Protein AF-A0A2A2DDK6-F1 (afdb_monomer)

Radius of gyration: 18.13 Å; Cα contacts (8 Å, |Δi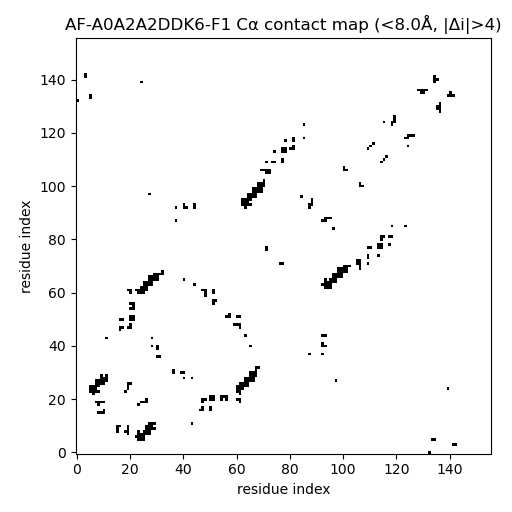|>4): 213; chains: 1; bounding box: 53×32×49 Å

Organism: NCBI:txid1940

Solvent-accessible surface area (backbone atoms only — not comparable to full-atom values): 8968 Å² total; per-residue (Å²): 130,90,91,72,78,90,38,74,30,73,37,61,52,76,80,47,29,61,56,20,16,61,68,21,55,26,27,36,32,65,49,60,97,69,75,68,46,67,61,53,37,42,56,52,43,54,52,31,50,51,44,3,53,78,57,71,46,62,88,76,42,30,37,38,24,42,32,38,78,44,79,52,89,48,60,67,49,18,43,51,50,34,50,51,52,49,51,36,42,75,71,66,43,33,77,47,77,43,80,39,61,73,46,60,76,59,29,50,53,38,36,62,77,31,18,46,54,55,27,37,75,69,68,76,38,81,93,74,75,71,71,94,45,73,47,52,68,67,71,48,79,80,76,78,61,84,66,66,68,64,67,67,81,76,73,127

Mean predicted aligned error: 6.39 Å

Structure (mmCIF, N/CA/C/O backbone):
data_AF-A0A2A2DDK6-F1
#
_entry.id   AF-A0A2A2DDK6-F1
#
loop_
_atom_site.group_PDB
_atom_site.id
_atom_site.type_symbol
_atom_site.label_atom_id
_atom_site.label_alt_id
_atom_site.label_comp_id
_atom_site.label_asym_id
_atom_site.label_entity_id
_atom_site.label_seq_id
_atom_site.pdbx_PDB_ins_code
_atom_site.Cartn_x
_atom_site.Cartn_y
_atom_site.Cartn_z
_atom_site.occupancy
_atom_site.B_iso_or_equiv
_atom_site.auth_seq_id
_atom_site.auth_comp_id
_atom_site.auth_asym_id
_atom_site.auth_atom_id
_atom_site.pdbx_PDB_model_num
ATOM 1 N N . PRO A 1 1 ? -23.311 -7.181 -0.058 1.00 47.81 1 PRO A N 1
ATOM 2 C CA . PRO A 1 1 ? -22.092 -6.328 -0.096 1.00 47.81 1 PRO A CA 1
ATOM 3 C C . PRO A 1 1 ? -22.279 -4.918 0.503 1.00 47.81 1 PRO A C 1
ATOM 5 O O . PRO A 1 1 ? -21.310 -4.357 1.003 1.00 47.81 1 PRO A O 1
ATOM 8 N N . GLN A 1 2 ? -23.493 -4.349 0.478 1.00 49.06 2 GLN A N 1
ATOM 9 C CA . GLN A 1 2 ? -23.803 -3.053 1.098 1.00 49.06 2 GLN A CA 1
ATOM 10 C C . GLN A 1 2 ? -23.692 -3.125 2.637 1.00 49.06 2 GLN A C 1
ATOM 12 O O . GLN A 1 2 ? -24.181 -4.077 3.246 1.00 49.06 2 GLN A O 1
ATOM 17 N N . GLY A 1 3 ? -23.012 -2.146 3.252 1.00 64.44 3 GLY A N 1
ATOM 18 C CA . GLY A 1 3 ? -22.995 -1.931 4.710 1.00 64.44 3 GLY A CA 1
ATOM 19 C C . GLY A 1 3 ? -21.621 -1.721 5.365 1.00 64.44 3 GLY A C 1
ATOM 20 O O . GLY A 1 3 ? -21.558 -1.091 6.417 1.00 64.44 3 GLY A O 1
ATOM 21 N N . HIS A 1 4 ? -20.520 -2.192 4.762 1.00 74.50 4 HIS A N 1
ATOM 22 C CA . HIS A 1 4 ? -19.166 -2.073 5.341 1.00 74.50 4 HIS A CA 1
ATOM 23 C C . HIS A 1 4 ? -18.087 -1.851 4.263 1.00 74.50 4 HIS A C 1
ATOM 25 O O . HIS A 1 4 ? -17.317 -2.774 3.976 1.00 74.50 4 HIS A O 1
ATOM 31 N N . PRO A 1 5 ? -18.038 -0.665 3.626 1.00 85.94 5 PRO A N 1
ATOM 32 C CA . PRO A 1 5 ? -16.979 -0.350 2.668 1.00 85.94 5 PRO A CA 1
ATOM 33 C C . PRO A 1 5 ? -15.598 -0.423 3.336 1.00 85.94 5 PRO A C 1
ATOM 35 O O . PRO A 1 5 ? -15.481 -0.248 4.549 1.00 85.94 5 PRO A O 1
ATOM 38 N N . VAL A 1 6 ? -14.559 -0.691 2.542 1.00 90.56 6 VAL A N 1
ATOM 39 C CA . VAL A 1 6 ? -13.170 -0.550 3.002 1.00 90.56 6 VAL A CA 1
ATOM 40 C C . VAL A 1 6 ? -12.909 0.928 3.259 1.00 90.56 6 VAL A C 1
ATOM 42 O O . VAL A 1 6 ? -13.112 1.749 2.363 1.00 90.56 6 VAL A O 1
ATOM 45 N N . THR A 1 7 ? -12.480 1.274 4.471 1.00 93.25 7 THR A N 1
ATOM 46 C CA . THR A 1 7 ? -12.151 2.660 4.824 1.00 93.25 7 THR A CA 1
ATOM 47 C C . THR A 1 7 ? -10.667 2.926 4.620 1.00 93.25 7 THR A C 1
ATOM 49 O O . THR A 1 7 ? -9.806 2.216 5.140 1.00 93.25 7 THR A O 1
ATOM 52 N N . VAL A 1 8 ? -10.369 3.977 3.858 1.00 94.88 8 VAL A N 1
ATOM 53 C CA . VAL A 1 8 ? -9.007 4.352 3.481 1.00 94.88 8 VAL A CA 1
ATOM 54 C C . VAL A 1 8 ? -8.752 5.798 3.887 1.00 94.88 8 VAL A C 1
ATOM 56 O O . VAL A 1 8 ? -9.568 6.669 3.593 1.00 94.88 8 VAL A O 1
ATOM 59 N N . VAL A 1 9 ? -7.622 6.062 4.545 1.00 96.19 9 VAL A N 1
ATOM 60 C CA . VAL A 1 9 ? -7.194 7.418 4.921 1.00 96.19 9 VAL A CA 1
ATOM 61 C C . VAL A 1 9 ? -5.791 7.690 4.383 1.00 96.19 9 VAL A C 1
ATOM 63 O O . VAL A 1 9 ? -4.894 6.858 4.516 1.00 96.19 9 VAL A O 1
ATOM 66 N N . ASP A 1 10 ? -5.582 8.869 3.793 1.00 95.06 10 ASP A N 1
ATOM 67 C CA . ASP A 1 10 ? -4.235 9.363 3.496 1.00 95.06 10 ASP A CA 1
ATOM 68 C C . ASP A 1 10 ? -3.576 9.825 4.804 1.00 95.06 10 ASP A C 1
ATOM 70 O O . ASP A 1 10 ? -3.951 10.833 5.403 1.00 95.06 10 ASP A O 1
ATOM 74 N N . ALA A 1 11 ? -2.603 9.044 5.261 1.00 94.50 11 ALA A N 1
ATOM 75 C CA . ALA A 1 11 ? -1.871 9.234 6.505 1.00 94.50 11 ALA A CA 1
ATOM 76 C C . ALA A 1 11 ? -0.481 9.859 6.279 1.00 94.50 11 ALA A C 1
ATOM 78 O O . ALA A 1 11 ? 0.368 9.837 7.180 1.00 94.50 11 ALA A O 1
ATOM 79 N N . THR A 1 12 ? -0.232 10.409 5.081 1.00 91.31 12 THR A N 1
ATOM 80 C CA . THR A 1 12 ? 1.047 11.040 4.722 1.00 91.31 12 THR A CA 1
ATOM 81 C C . THR A 1 12 ? 1.412 12.120 5.739 1.00 91.31 12 THR A C 1
ATOM 83 O O . THR A 1 12 ? 2.514 12.116 6.295 1.00 91.31 12 THR A O 1
ATOM 86 N N . HIS A 1 13 ? 0.460 13.002 6.054 1.00 90.06 13 HIS A N 1
ATOM 87 C CA . HIS A 1 13 ? 0.630 14.022 7.084 1.00 90.06 13 HIS A CA 1
ATO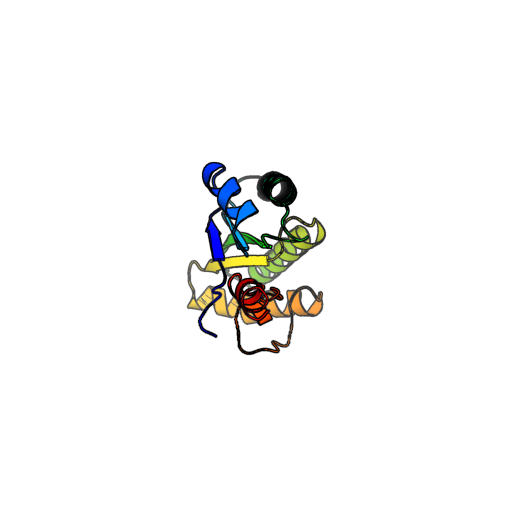M 88 C C . HIS A 1 13 ? 0.306 13.485 8.488 1.00 90.06 13 HIS A C 1
ATOM 90 O O . HIS A 1 13 ? -0.473 12.545 8.619 1.00 90.06 13 HIS A O 1
ATOM 96 N N . PRO A 1 14 ? 0.861 14.076 9.563 1.00 87.81 14 PRO A N 1
ATOM 97 C CA . PRO A 1 14 ? 0.598 13.613 10.926 1.00 87.81 14 PRO A CA 1
ATOM 98 C C . PRO A 1 14 ? -0.858 13.770 11.385 1.00 87.81 14 PRO A C 1
ATOM 100 O O . PRO A 1 14 ? -1.353 12.912 12.112 1.00 87.81 14 PRO A O 1
ATOM 103 N N . LEU A 1 15 ? -1.551 14.839 10.963 1.00 91.19 15 LEU A N 1
ATOM 104 C CA . LEU A 1 15 ? -2.900 15.162 11.455 1.00 91.19 15 LEU A CA 1
ATOM 105 C C . LEU A 1 15 ? -3.921 14.027 11.218 1.00 91.19 15 LEU A C 1
ATOM 107 O O . LEU A 1 15 ? -4.574 13.625 12.181 1.00 91.19 15 LEU A O 1
ATOM 111 N N . PRO A 1 16 ? -4.033 13.421 10.016 1.00 92.88 16 PRO A N 1
ATOM 112 C CA . PRO A 1 16 ? -5.000 12.345 9.783 1.00 92.88 16 PRO A CA 1
ATOM 113 C C . PRO A 1 16 ? -4.651 11.005 10.448 1.00 92.88 16 PRO A C 1
ATOM 115 O O . PRO A 1 16 ? -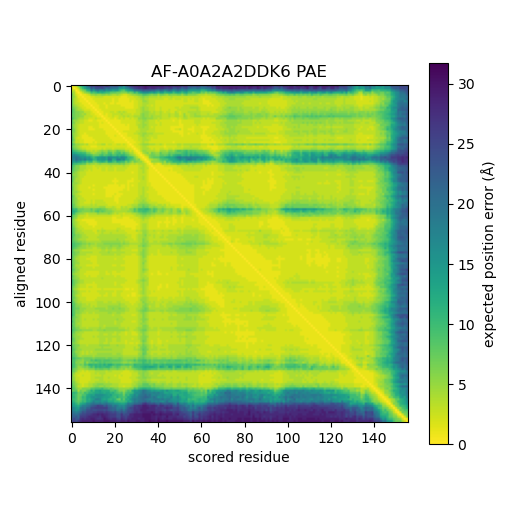5.489 10.105 10.460 1.00 92.88 16 PRO A O 1
ATOM 118 N N . ARG A 1 17 ? -3.447 10.827 11.015 1.00 93.62 17 ARG A N 1
ATOM 119 C CA . ARG A 1 17 ? -3.001 9.519 11.538 1.00 93.62 17 ARG A CA 1
ATOM 120 C C . ARG A 1 17 ? -3.800 9.038 12.736 1.00 93.62 17 ARG A C 1
ATOM 122 O O . ARG A 1 17 ? -3.950 7.835 12.898 1.00 93.62 17 ARG A O 1
ATOM 129 N N . ALA A 1 18 ? -4.325 9.948 13.556 1.00 93.69 18 ALA A N 1
ATOM 130 C CA . ALA A 1 18 ? -5.208 9.575 14.660 1.00 93.69 18 ALA A CA 1
ATOM 131 C C . ALA A 1 18 ? -6.495 8.916 14.137 1.00 93.69 18 ALA A C 1
ATOM 133 O O . ALA A 1 18 ? -6.862 7.830 14.578 1.00 93.69 18 ALA A O 1
ATOM 134 N N . VAL A 1 19 ? -7.120 9.532 13.128 1.00 94.75 19 VAL A N 1
ATOM 135 C CA . VAL A 1 19 ? -8.322 9.010 12.462 1.00 94.75 19 VAL A CA 1
ATOM 136 C C . VAL A 1 19 ? -8.009 7.708 11.725 1.00 94.75 19 VAL A C 1
ATOM 138 O O . VAL A 1 19 ? -8.753 6.738 11.849 1.00 94.75 19 VAL A O 1
ATOM 141 N N . ALA A 1 20 ? -6.890 7.661 10.998 1.00 94.69 20 ALA A N 1
ATOM 142 C CA . ALA A 1 20 ? -6.454 6.463 10.289 1.00 94.69 20 ALA A CA 1
ATOM 143 C C . ALA A 1 20 ? -6.249 5.286 11.251 1.00 94.69 20 ALA A C 1
ATOM 145 O O . ALA A 1 20 ? -6.791 4.206 11.037 1.00 94.69 20 ALA A O 1
ATOM 146 N N . ALA A 1 21 ? -5.520 5.513 12.343 1.00 95.06 21 ALA A N 1
ATOM 147 C CA . ALA A 1 21 ? -5.260 4.497 13.346 1.00 95.06 21 ALA A CA 1
ATOM 148 C C . ALA A 1 21 ? -6.554 3.994 13.999 1.00 95.06 21 ALA A C 1
ATOM 150 O O . ALA A 1 21 ? -6.754 2.788 14.088 1.00 95.06 21 ALA A O 1
ATOM 151 N N . ALA A 1 22 ? -7.456 4.896 14.394 1.00 93.69 22 ALA A N 1
ATOM 152 C CA . ALA A 1 22 ? -8.675 4.535 15.114 1.00 93.69 22 ALA A CA 1
ATOM 153 C C . ALA A 1 22 ? -9.768 3.907 14.230 1.00 93.69 22 ALA A C 1
ATOM 155 O O . ALA A 1 22 ? -10.581 3.123 14.723 1.00 93.69 22 ALA A O 1
ATOM 156 N N . HIS A 1 23 ? -9.834 4.249 12.939 1.00 92.69 23 HIS A N 1
ATOM 157 C CA . HIS A 1 23 ? -11.027 3.963 12.131 1.00 92.69 23 HIS A CA 1
ATOM 158 C C . HIS A 1 23 ? -10.758 3.399 10.735 1.00 92.69 23 HIS A C 1
ATOM 160 O O . HIS A 1 23 ? -11.682 2.841 10.136 1.00 92.69 23 HIS A O 1
ATOM 166 N N . ALA A 1 24 ? -9.544 3.528 10.198 1.00 94.50 24 ALA A N 1
ATOM 167 C CA . ALA A 1 24 ? -9.267 3.044 8.852 1.00 94.50 24 ALA A CA 1
ATOM 168 C C . ALA A 1 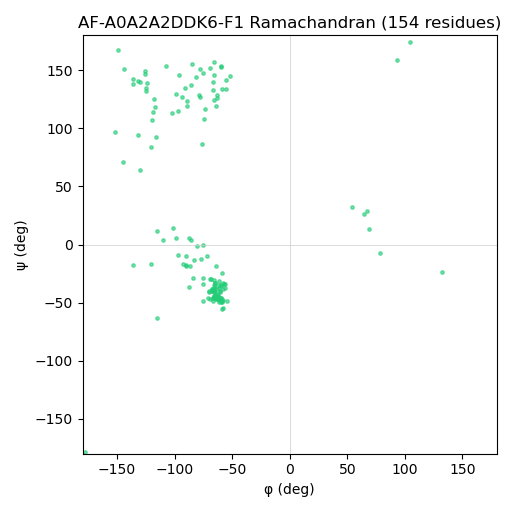24 ? -8.984 1.538 8.840 1.00 94.50 24 ALA A C 1
ATOM 170 O O . ALA A 1 24 ? -8.353 0.991 9.750 1.00 94.50 24 ALA A O 1
ATOM 171 N N . ASP A 1 25 ? -9.439 0.873 7.783 1.00 94.94 25 ASP A N 1
ATOM 172 C CA . ASP A 1 25 ? -8.950 -0.449 7.406 1.00 94.94 25 ASP A CA 1
ATOM 173 C C . ASP A 1 25 ? -7.560 -0.325 6.757 1.00 94.94 25 ASP A C 1
ATOM 175 O O . ASP A 1 25 ? -6.701 -1.179 6.967 1.00 94.94 25 ASP A O 1
ATOM 179 N N . LEU A 1 26 ? -7.320 0.765 6.014 1.00 95.38 26 LEU A N 1
ATOM 180 C CA . LEU A 1 26 ? -6.079 1.028 5.289 1.00 95.38 26 LEU A CA 1
ATOM 181 C C . LEU A 1 26 ? -5.614 2.484 5.451 1.00 95.38 26 LEU A C 1
ATOM 183 O O . LEU A 1 26 ? -6.395 3.430 5.342 1.00 95.38 26 LEU A O 1
ATOM 187 N N . ALA A 1 27 ? -4.312 2.669 5.640 1.00 96.31 27 ALA A N 1
ATOM 188 C CA . ALA A 1 27 ? -3.642 3.959 5.660 1.00 96.31 27 ALA A CA 1
ATOM 189 C C . ALA A 1 27 ? -2.626 4.040 4.511 1.00 96.31 27 ALA A C 1
ATOM 191 O O . ALA A 1 27 ? -1.661 3.274 4.481 1.00 96.31 27 ALA A O 1
ATOM 192 N N . PHE A 1 28 ? -2.815 4.979 3.580 1.00 93.62 28 PHE A N 1
ATOM 193 C CA . PHE A 1 28 ? -1.809 5.241 2.551 1.00 93.62 28 PHE A CA 1
ATOM 194 C C . PHE A 1 28 ? -0.759 6.229 3.053 1.00 93.62 28 PHE A C 1
ATOM 196 O O . PHE A 1 28 ? -1.088 7.251 3.653 1.00 93.62 28 PHE A O 1
ATOM 203 N N . LEU A 1 29 ? 0.504 5.948 2.748 1.00 94.75 29 LEU A N 1
ATOM 204 C CA . LEU A 1 29 ? 1.636 6.830 3.012 1.00 94.75 29 LEU A CA 1
ATOM 205 C C . LEU A 1 29 ? 2.300 7.200 1.694 1.00 94.75 29 LEU A C 1
ATOM 207 O O . LEU A 1 29 ? 2.860 6.341 1.014 1.00 94.75 29 LEU A O 1
ATOM 211 N N . ARG A 1 30 ? 2.252 8.475 1.307 1.00 92.38 30 ARG A N 1
ATOM 212 C CA . ARG A 1 30 ? 2.945 8.929 0.104 1.00 92.38 30 ARG A CA 1
ATOM 213 C C . ARG A 1 30 ? 4.444 8.990 0.372 1.00 92.38 30 ARG A C 1
ATOM 215 O O . ARG A 1 30 ? 4.902 9.787 1.188 1.00 92.38 30 ARG A O 1
ATOM 222 N N . VAL A 1 31 ? 5.203 8.177 -0.353 1.00 84.19 31 VAL A N 1
ATOM 223 C CA . VAL A 1 31 ? 6.665 8.178 -0.261 1.00 84.19 31 VAL A CA 1
ATOM 224 C C . VAL A 1 31 ? 7.210 9.198 -1.264 1.00 84.19 31 VAL A C 1
ATOM 226 O O . VAL A 1 31 ? 6.876 9.123 -2.454 1.00 84.19 31 VAL A O 1
ATOM 229 N N . PRO A 1 32 ? 8.000 10.193 -0.826 1.00 72.56 32 PRO A N 1
ATOM 230 C CA . PRO A 1 32 ? 8.625 11.130 -1.747 1.00 72.56 32 PRO A CA 1
ATOM 231 C C . PRO A 1 32 ? 9.639 10.397 -2.635 1.00 72.56 32 PRO A C 1
ATOM 233 O O . PRO A 1 32 ? 10.323 9.483 -2.191 1.00 72.56 32 PRO A O 1
ATOM 236 N N . ARG A 1 33 ? 9.784 10.827 -3.897 1.00 63.19 33 ARG A N 1
ATOM 237 C CA . ARG A 1 33 ? 10.788 10.258 -4.822 1.00 63.19 33 ARG A CA 1
ATOM 238 C C . ARG A 1 33 ? 12.238 10.493 -4.385 1.00 63.19 33 ARG A C 1
ATOM 240 O O . ARG A 1 33 ? 13.136 9.860 -4.924 1.00 63.19 33 ARG A O 1
ATOM 247 N N . ARG A 1 34 ? 12.472 11.456 -3.491 1.00 55.78 34 ARG A N 1
ATOM 248 C CA . ARG A 1 34 ? 13.794 11.843 -2.992 1.00 55.78 34 ARG A CA 1
ATOM 249 C C . ARG A 1 34 ? 13.808 11.749 -1.471 1.00 55.78 34 ARG A C 1
ATOM 251 O O . ARG A 1 34 ? 12.857 12.191 -0.830 1.00 55.78 34 ARG A O 1
ATOM 258 N N . GLY A 1 35 ? 14.907 11.237 -0.929 1.00 64.81 35 GLY A N 1
ATOM 259 C CA . GLY A 1 35 ? 15.102 11.030 0.504 1.00 64.81 35 GLY A CA 1
ATOM 260 C C . GLY A 1 35 ? 14.977 9.565 0.915 1.00 64.81 35 GLY A C 1
ATOM 261 O O . GLY A 1 35 ? 14.643 8.695 0.113 1.00 64.81 35 GLY A O 1
ATOM 262 N N . ASP A 1 36 ? 15.268 9.308 2.185 1.00 79.12 36 ASP A N 1
ATOM 263 C CA . ASP A 1 36 ? 15.217 7.976 2.780 1.00 79.12 36 ASP A CA 1
ATOM 264 C C . ASP A 1 36 ? 13.756 7.558 3.039 1.00 79.12 36 ASP A C 1
ATOM 266 O O . ASP A 1 36 ? 13.187 7.788 4.112 1.00 79.12 36 ASP A O 1
ATOM 270 N N . GLY A 1 37 ? 13.127 6.978 2.011 1.00 83.38 37 GLY A N 1
ATOM 271 C CA . GLY A 1 37 ? 11.757 6.468 2.081 1.00 83.38 37 GLY A CA 1
ATOM 272 C C . GLY A 1 37 ? 11.577 5.411 3.173 1.00 83.38 37 GLY A C 1
ATOM 273 O O . GLY A 1 37 ? 10.540 5.396 3.834 1.00 83.38 37 GLY A O 1
ATOM 274 N N . THR A 1 38 ? 12.607 4.604 3.433 1.00 90.44 38 THR A N 1
ATOM 275 C CA . THR A 1 38 ? 12.628 3.583 4.489 1.00 90.44 38 THR A CA 1
ATOM 276 C C . THR A 1 38 ? 12.458 4.223 5.865 1.00 90.44 38 THR A C 1
ATOM 278 O O . THR A 1 38 ? 11.577 3.822 6.629 1.00 90.44 38 THR A O 1
ATOM 281 N N . ARG A 1 39 ? 13.231 5.272 6.178 1.00 90.50 39 ARG A N 1
ATOM 282 C CA . ARG A 1 39 ? 13.108 5.994 7.455 1.00 90.50 39 ARG A CA 1
ATOM 283 C C . ARG A 1 39 ? 11.737 6.649 7.623 1.00 90.50 39 ARG A C 1
ATOM 285 O O . ARG A 1 39 ? 11.164 6.586 8.712 1.00 90.50 39 ARG A O 1
ATOM 292 N N . VAL A 1 40 ? 11.209 7.268 6.564 1.00 89.50 40 VAL A N 1
ATOM 293 C CA . VAL A 1 40 ? 9.887 7.921 6.594 1.00 89.50 40 VAL A CA 1
ATOM 294 C C . VAL A 1 40 ? 8.775 6.899 6.829 1.00 89.50 40 VAL A C 1
ATOM 296 O O . VAL A 1 40 ? 7.917 7.119 7.685 1.00 89.50 40 VAL A O 1
ATOM 299 N N . LEU A 1 41 ? 8.805 5.774 6.109 1.00 93.75 41 LEU A N 1
ATOM 300 C CA . LEU A 1 41 ? 7.828 4.697 6.256 1.00 93.75 41 LEU A CA 1
ATOM 301 C C . LEU A 1 41 ? 7.871 4.083 7.652 1.00 93.75 41 LEU A C 1
ATOM 303 O O . LEU A 1 41 ? 6.818 3.943 8.271 1.00 93.75 41 LEU A O 1
ATOM 307 N N . ARG A 1 42 ? 9.069 3.795 8.177 1.00 94.75 42 ARG A N 1
ATOM 308 C CA . ARG A 1 42 ? 9.243 3.241 9.526 1.00 94.75 42 ARG A CA 1
ATOM 309 C C . ARG A 1 42 ? 8.625 4.151 10.584 1.00 94.75 42 ARG A C 1
ATOM 311 O O . ARG A 1 42 ? 7.727 3.731 11.306 1.00 94.75 42 ARG A O 1
ATOM 318 N N . ALA A 1 43 ? 9.012 5.427 10.600 1.00 93.44 43 ALA A N 1
ATOM 319 C CA . ALA A 1 43 ? 8.497 6.386 11.577 1.00 93.44 43 ALA A CA 1
ATOM 320 C C . ALA A 1 43 ? 6.968 6.558 11.494 1.00 93.44 43 ALA A C 1
ATOM 322 O O . ALA A 1 43 ? 6.292 6.658 12.519 1.00 93.44 43 ALA A O 1
ATOM 323 N N . ALA A 1 44 ? 6.410 6.592 10.280 1.00 94.06 44 ALA A N 1
ATOM 324 C CA . ALA A 1 44 ? 4.969 6.709 10.083 1.00 94.06 44 ALA A CA 1
ATOM 325 C C . ALA A 1 44 ? 4.212 5.435 10.494 1.00 94.06 44 ALA A C 1
ATOM 327 O O . ALA A 1 44 ? 3.155 5.537 11.122 1.00 94.06 44 ALA A O 1
ATOM 328 N N . ARG A 1 45 ? 4.748 4.246 10.190 1.00 94.94 45 ARG A N 1
ATOM 329 C CA . ARG A 1 45 ? 4.170 2.967 10.617 1.00 94.94 45 ARG A CA 1
ATOM 330 C C . ARG A 1 45 ? 4.202 2.825 12.132 1.00 94.94 45 ARG A C 1
ATOM 332 O O . ARG A 1 45 ? 3.170 2.497 12.705 1.00 94.94 45 ARG A O 1
ATOM 339 N N . ASP A 1 46 ? 5.316 3.142 12.785 1.00 95.25 46 ASP A N 1
ATOM 340 C CA . ASP A 1 46 ? 5.434 3.075 14.247 1.00 95.25 46 ASP A CA 1
ATOM 341 C C . ASP A 1 46 ? 4.429 4.007 14.942 1.00 95.25 46 ASP A C 1
ATOM 343 O O . ASP A 1 46 ? 3.781 3.626 15.920 1.00 95.25 46 ASP A O 1
ATOM 347 N N . ASP A 1 47 ? 4.243 5.219 14.409 1.00 95.31 47 ASP A N 1
ATOM 348 C CA . ASP A 1 47 ? 3.237 6.174 14.887 1.00 95.31 47 ASP A CA 1
ATOM 349 C C . ASP A 1 47 ? 1.805 5.642 14.709 1.00 95.31 47 ASP A C 1
ATOM 351 O O . ASP A 1 47 ? 1.015 5.684 15.654 1.00 95.31 47 ASP A O 1
ATOM 355 N N . LEU A 1 48 ? 1.476 5.076 13.541 1.00 95.81 48 LEU A N 1
ATOM 356 C CA . LEU A 1 48 ? 0.169 4.458 13.285 1.00 95.81 48 LEU A CA 1
ATOM 357 C C . LEU A 1 48 ? -0.086 3.253 14.198 1.00 95.81 48 LEU A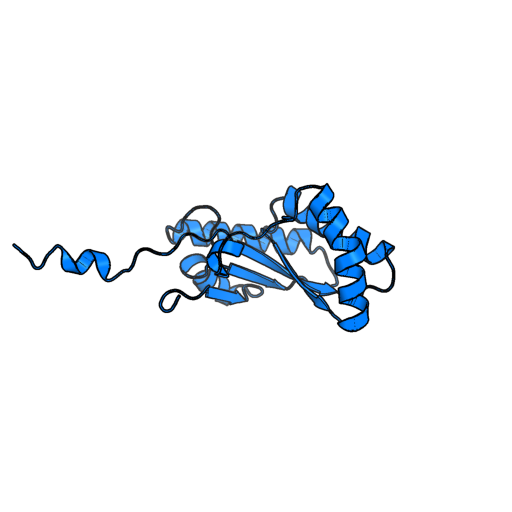 C 1
ATOM 359 O O . LEU A 1 48 ? -1.166 3.151 14.776 1.00 95.81 48 LEU A O 1
ATOM 363 N N . ARG A 1 49 ? 0.900 2.364 14.371 1.00 95.25 49 ARG A N 1
ATOM 364 C CA . ARG A 1 49 ? 0.785 1.167 15.218 1.00 95.25 49 ARG A CA 1
ATOM 365 C C . ARG A 1 49 ? 0.624 1.526 16.689 1.00 95.25 49 ARG A C 1
ATOM 367 O O . ARG A 1 49 ? -0.195 0.914 17.369 1.00 95.25 49 ARG A O 1
ATOM 374 N N . ARG A 1 50 ? 1.355 2.530 17.187 1.00 95.50 50 ARG A N 1
ATOM 375 C CA . ARG A 1 50 ? 1.164 3.054 18.548 1.00 95.50 50 ARG A CA 1
ATOM 376 C C . ARG A 1 50 ? -0.266 3.565 18.741 1.00 95.50 50 ARG A C 1
ATOM 378 O O . ARG A 1 50 ? -0.970 3.041 19.592 1.00 95.50 50 ARG A O 1
ATOM 385 N N . ARG A 1 51 ? -0.725 4.485 17.888 1.00 95.75 51 ARG A N 1
ATOM 386 C CA . ARG A 1 51 ? -2.080 5.061 17.984 1.00 95.75 51 ARG A CA 1
ATOM 387 C C . ARG A 1 51 ? -3.187 4.017 17.830 1.00 95.75 51 ARG A C 1
ATOM 389 O O . ARG A 1 51 ? -4.234 4.146 18.450 1.00 95.75 51 ARG A O 1
ATOM 396 N N . ALA A 1 52 ? -2.975 2.996 16.999 1.00 95.44 52 ALA A N 1
ATOM 397 C CA . ALA A 1 52 ? -3.949 1.927 16.801 1.00 95.44 52 ALA A CA 1
ATOM 398 C C . ALA A 1 52 ? -4.093 1.073 18.069 1.00 95.44 52 ALA A C 1
ATOM 400 O O . ALA A 1 52 ? -5.216 0.749 18.452 1.00 95.44 52 ALA A O 1
ATOM 401 N N . ARG A 1 53 ? -2.977 0.778 18.756 1.00 94.56 53 ARG A N 1
ATOM 402 C CA . ARG A 1 53 ? -2.994 0.119 20.072 1.00 94.56 53 ARG A CA 1
ATOM 403 C C . ARG A 1 53 ? -3.703 0.972 21.118 1.00 94.56 53 ARG A C 1
ATOM 405 O O . ARG A 1 53 ? -4.578 0.454 21.803 1.00 94.56 53 ARG A O 1
ATOM 412 N N . ASP A 1 54 ? -3.401 2.269 21.177 1.00 94.75 54 ASP A N 1
ATOM 413 C CA . ASP A 1 54 ? -4.054 3.201 22.110 1.00 94.75 54 ASP A CA 1
ATOM 414 C C . ASP A 1 54 ? -5.574 3.291 21.863 1.00 94.75 54 ASP A C 1
ATOM 416 O O . ASP A 1 54 ? -6.357 3.464 22.793 1.00 94.75 54 ASP A O 1
ATOM 420 N N . ALA A 1 55 ? -6.007 3.115 20.610 1.00 93.62 55 ALA A N 1
ATOM 421 C CA . ALA A 1 55 ? -7.413 3.062 20.210 1.00 93.62 55 ALA A CA 1
ATOM 422 C C . ALA A 1 55 ? -8.059 1.663 20.341 1.00 93.62 55 ALA A C 1
ATOM 424 O O . ALA A 1 55 ? -9.205 1.485 19.922 1.00 93.62 55 ALA A O 1
ATOM 425 N N . GLY A 1 56 ? -7.347 0.660 20.870 1.00 92.38 56 GLY A N 1
ATOM 426 C CA . GLY A 1 56 ? -7.861 -0.702 21.062 1.00 92.38 56 GLY A CA 1
ATOM 427 C C . GLY A 1 56 ? -8.147 -1.461 19.761 1.00 92.38 56 GLY A C 1
ATOM 428 O O . GLY A 1 56 ? -9.059 -2.288 19.705 1.00 92.38 56 GLY A O 1
ATOM 429 N N . ARG A 1 57 ? -7.423 -1.155 18.680 1.00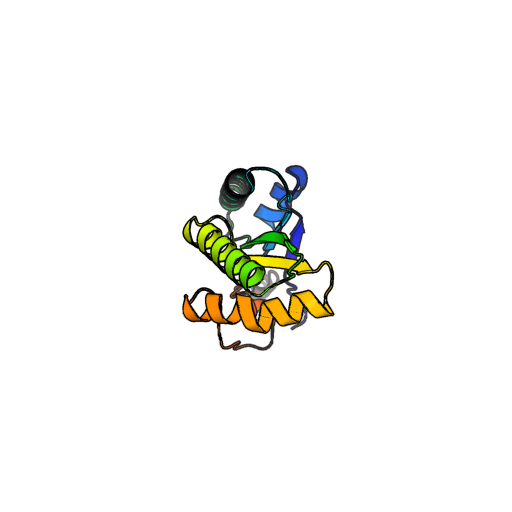 89.81 57 ARG A N 1
ATOM 430 C CA . ARG A 1 57 ? -7.613 -1.805 17.375 1.00 89.81 57 ARG A CA 1
ATOM 431 C C . ARG A 1 57 ? -6.970 -3.186 17.347 1.00 89.81 57 ARG A C 1
ATOM 433 O O . ARG A 1 57 ? -5.967 -3.430 18.009 1.00 89.81 57 ARG A O 1
ATOM 440 N N . GLY A 1 58 ? -7.549 -4.073 16.536 1.00 81.19 58 GLY A N 1
ATOM 441 C CA . GLY A 1 58 ? -6.992 -5.401 16.285 1.00 81.19 58 GLY A CA 1
ATOM 442 C C . GLY A 1 58 ? -5.587 -5.333 15.685 1.00 81.19 58 GLY A C 1
ATOM 443 O O . GLY A 1 58 ? -5.233 -4.364 15.004 1.00 81.19 58 GLY A O 1
ATOM 444 N N . GLU A 1 59 ? -4.797 -6.374 15.937 1.00 83.12 59 GLU A N 1
ATOM 445 C CA . GLU A 1 59 ? -3.432 -6.485 15.427 1.00 83.12 59 GLU A CA 1
ATOM 446 C C . GLU A 1 59 ? -3.394 -6.339 13.899 1.00 83.12 59 GLU A C 1
ATOM 448 O O . GLU A 1 59 ? -4.292 -6.782 13.183 1.00 83.12 59 GLU A O 1
ATOM 453 N N . GLY A 1 60 ? -2.367 -5.659 13.388 1.00 85.06 60 GLY A N 1
ATOM 454 C CA . GLY A 1 60 ? -2.194 -5.453 11.947 1.00 85.06 60 GLY A CA 1
ATOM 455 C C . GLY A 1 60 ? -3.065 -4.355 11.319 1.00 85.06 60 GLY A C 1
ATOM 456 O O . GLY A 1 60 ? -2.780 -3.955 10.190 1.00 85.06 60 GLY A O 1
ATOM 457 N N . LEU A 1 61 ? -4.027 -3.754 12.038 1.00 90.81 61 LEU A N 1
ATOM 458 C CA . LEU A 1 61 ? -4.813 -2.615 11.536 1.00 90.81 61 LEU A CA 1
ATOM 459 C C . LEU A 1 61 ? -4.271 -1.240 11.984 1.00 90.81 61 LEU A C 1
ATOM 461 O O . LEU A 1 61 ? -3.741 -1.116 13.091 1.00 90.81 61 LEU A O 1
ATOM 465 N N . PRO A 1 62 ? -4.394 -0.198 11.139 1.00 94.69 62 PRO A N 1
ATOM 466 C CA . PRO A 1 62 ? -4.741 -0.268 9.712 1.00 94.69 62 PRO A 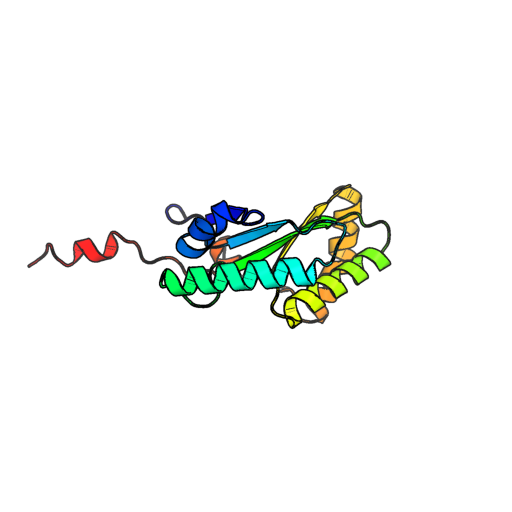CA 1
ATOM 467 C C . PRO A 1 62 ? -3.642 -0.972 8.896 1.00 94.69 62 PRO A C 1
ATOM 469 O O . PRO A 1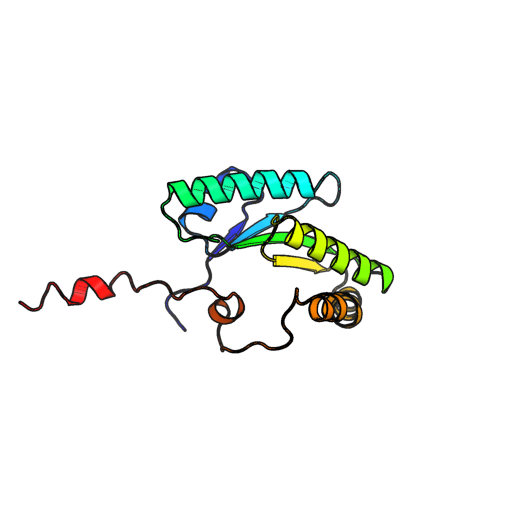 62 ? -2.482 -0.991 9.312 1.00 94.69 62 PRO A O 1
ATOM 472 N N . LEU A 1 63 ? -3.987 -1.520 7.730 1.00 96.06 63 LEU A N 1
ATOM 473 C CA . LEU A 1 63 ? -2.991 -1.920 6.733 1.00 96.06 63 LEU A CA 1
ATOM 474 C C . LEU A 1 63 ? -2.241 -0.668 6.268 1.00 96.06 63 LEU A C 1
ATOM 476 O O . LEU A 1 63 ? -2.863 0.310 5.859 1.00 96.06 63 LEU A O 1
ATOM 480 N N . VAL A 1 64 ? -0.916 -0.668 6.332 1.00 96.75 64 VAL A N 1
ATOM 481 C CA . VAL A 1 64 ? -0.084 0.463 5.916 1.00 96.75 64 VAL A CA 1
ATOM 482 C C . VAL A 1 64 ? 0.401 0.219 4.499 1.00 96.75 64 VAL A C 1
ATOM 484 O O . VAL A 1 64 ? 1.182 -0.697 4.256 1.00 96.75 64 VAL A O 1
ATOM 487 N N . VAL A 1 65 ? -0.027 1.059 3.561 1.00 96.88 65 VAL A N 1
ATOM 488 C CA . VAL A 1 65 ? 0.321 0.909 2.147 1.00 96.88 65 VAL A CA 1
ATOM 489 C C . VAL A 1 65 ? 1.120 2.107 1.656 1.00 96.88 65 VAL A C 1
ATOM 491 O O . VAL A 1 65 ? 0.684 3.254 1.762 1.00 96.88 65 VAL A O 1
ATOM 494 N N . ALA A 1 66 ? 2.297 1.858 1.084 1.00 95.69 66 ALA A N 1
ATOM 495 C CA . ALA A 1 66 ? 3.092 2.926 0.489 1.00 95.69 66 ALA A CA 1
ATOM 496 C C . ALA A 1 66 ? 2.537 3.309 -0.887 1.00 95.69 66 ALA A C 1
ATOM 498 O O . ALA A 1 66 ? 2.366 2.467 -1.764 1.00 95.69 66 ALA A O 1
ATOM 499 N N . SER A 1 67 ? 2.278 4.599 -1.084 1.00 94.56 67 SER A N 1
ATOM 500 C CA . SER A 1 67 ? 1.809 5.176 -2.341 1.00 94.56 67 SER A CA 1
ATOM 501 C C . SER A 1 67 ? 2.966 5.867 -3.055 1.00 94.56 67 SER A C 1
ATOM 503 O O . SER A 1 67 ? 3.472 6.892 -2.583 1.00 94.56 67 SER A O 1
ATOM 505 N N . LEU A 1 68 ? 3.382 5.335 -4.204 1.00 92.25 68 LEU A N 1
ATOM 506 C CA . LEU A 1 68 ? 4.555 5.808 -4.939 1.00 92.25 68 LEU A CA 1
ATOM 507 C C . LEU A 1 68 ? 4.262 6.029 -6.430 1.00 92.25 68 LEU A C 1
ATOM 509 O O . LEU A 1 68 ? 3.527 5.255 -7.043 1.00 92.25 68 LEU A O 1
ATOM 513 N N . PRO A 1 69 ? 4.813 7.098 -7.032 1.00 91.94 69 PRO A N 1
ATOM 514 C CA . PRO A 1 69 ? 4.760 7.283 -8.472 1.00 91.94 69 PRO A CA 1
ATOM 515 C C . PRO A 1 69 ? 5.815 6.410 -9.153 1.00 91.94 69 PRO A C 1
ATOM 517 O O . PRO A 1 69 ? 6.999 6.524 -8.831 1.00 91.94 69 PRO A O 1
ATOM 520 N N . VAL A 1 70 ? 5.410 5.630 -10.148 1.00 91.94 70 VAL A N 1
ATOM 521 C CA . VAL A 1 70 ? 6.319 4.787 -10.939 1.00 91.94 70 VAL A CA 1
ATOM 522 C C . VAL A 1 70 ? 6.501 5.367 -12.339 1.00 91.94 70 VAL A C 1
ATOM 524 O O . VAL A 1 70 ? 5.686 6.162 -12.802 1.00 91.94 70 VAL A O 1
ATOM 527 N N . ALA A 1 71 ? 7.639 5.068 -12.951 1.00 93.31 71 ALA A N 1
ATOM 528 C CA . ALA A 1 71 ? 7.927 5.371 -14.346 1.00 93.31 71 ALA A CA 1
ATOM 529 C C . ALA A 1 71 ? 8.920 4.309 -14.815 1.00 93.31 71 ALA A C 1
ATOM 531 O O . ALA A 1 71 ? 10.108 4.403 -14.502 1.00 93.31 71 ALA A O 1
ATOM 532 N N . LEU A 1 72 ? 8.404 3.272 -15.460 1.00 94.88 72 LEU A N 1
ATOM 533 C CA . LEU A 1 72 ? 9.171 2.120 -15.903 1.00 94.88 72 LEU A CA 1
ATOM 534 C C . LEU A 1 72 ? 9.498 2.306 -17.385 1.00 94.88 72 LEU A C 1
ATOM 536 O O . LEU A 1 72 ? 8.626 2.625 -18.196 1.00 94.88 72 LEU A O 1
ATOM 540 N N . HIS A 1 73 ? 10.765 2.140 -17.740 1.00 95.38 73 HIS A N 1
ATOM 541 C CA . HIS A 1 73 ? 11.265 2.292 -19.107 1.00 95.38 73 HIS A CA 1
ATOM 542 C C . HIS A 1 73 ? 11.913 0.999 -19.613 1.00 95.38 73 HIS A C 1
ATOM 544 O O . HIS A 1 73 ? 12.071 0.833 -20.819 1.00 95.38 73 HIS A O 1
ATOM 550 N N . ALA A 1 74 ? 12.256 0.078 -18.708 1.00 95.62 74 ALA A N 1
ATOM 551 C CA . ALA A 1 74 ? 12.805 -1.231 -19.032 1.00 95.62 74 ALA A CA 1
ATOM 552 C C . ALA A 1 74 ? 12.414 -2.298 -17.996 1.00 95.62 74 ALA A C 1
ATOM 554 O O . ALA A 1 74 ? 12.000 -1.990 -16.878 1.00 95.62 74 ALA A O 1
ATOM 555 N N . VAL A 1 75 ? 12.638 -3.571 -18.340 1.00 94.25 75 VAL A N 1
ATOM 556 C CA . VAL A 1 75 ? 12.473 -4.716 -17.422 1.00 94.25 75 VAL A CA 1
ATOM 557 C C . VAL A 1 75 ? 13.327 -4.556 -16.158 1.00 94.25 75 VAL A C 1
ATOM 559 O O . VAL A 1 75 ? 12.885 -4.918 -15.071 1.00 94.25 75 VAL A O 1
ATOM 562 N N . ALA A 1 76 ? 14.514 -3.951 -16.269 1.00 95.25 76 ALA A N 1
ATOM 563 C CA . ALA A 1 76 ? 15.370 -3.666 -15.117 1.00 95.25 76 ALA A CA 1
ATOM 564 C C . ALA A 1 76 ? 14.671 -2.784 -14.063 1.00 95.25 76 ALA A C 1
ATOM 566 O O . ALA A 1 76 ? 14.797 -3.052 -12.869 1.00 95.25 76 ALA A O 1
ATOM 567 N N . ASP A 1 77 ? 13.870 -1.797 -14.484 1.00 96.12 77 ASP A N 1
ATOM 568 C CA . ASP A 1 77 ? 13.098 -0.952 -13.562 1.00 96.12 77 ASP A CA 1
ATOM 569 C C . ASP A 1 77 ? 12.000 -1.760 -12.855 1.00 96.12 77 ASP A C 1
ATOM 571 O O . ASP A 1 77 ? 11.741 -1.572 -11.665 1.00 96.12 77 ASP A O 1
ATOM 575 N N . ALA A 1 78 ? 11.359 -2.683 -13.580 1.00 95.31 78 ALA A N 1
ATOM 576 C CA . ALA A 1 78 ? 10.319 -3.554 -13.041 1.00 95.31 78 ALA A CA 1
ATOM 577 C C . ALA A 1 78 ? 10.874 -4.532 -11.989 1.00 95.31 78 ALA A C 1
ATOM 579 O O . ALA A 1 78 ? 10.235 -4.757 -10.955 1.00 95.31 78 ALA A O 1
ATOM 580 N N . VAL A 1 79 ? 12.077 -5.071 -12.217 1.00 95.69 79 VAL A N 1
ATOM 581 C CA . VAL A 1 79 ? 12.796 -5.913 -11.245 1.00 95.69 79 VAL A CA 1
ATOM 582 C C . VAL A 1 79 ? 13.212 -5.089 -10.027 1.00 95.69 79 VAL A C 1
ATOM 584 O O . VAL A 1 79 ? 12.936 -5.496 -8.900 1.00 95.69 79 VAL A O 1
ATOM 587 N N . ALA A 1 80 ? 13.771 -3.892 -10.231 1.00 95.06 80 ALA A N 1
ATOM 588 C CA . ALA A 1 80 ? 14.149 -2.999 -9.136 1.00 95.06 80 ALA A CA 1
ATOM 589 C C . ALA A 1 80 ? 12.946 -2.610 -8.256 1.00 95.06 80 ALA A C 1
ATOM 591 O O . ALA A 1 80 ? 13.064 -2.515 -7.033 1.00 95.06 80 ALA A O 1
ATOM 592 N N . LEU A 1 81 ? 11.762 -2.432 -8.852 1.00 95.31 81 LEU A N 1
ATOM 593 C CA . LEU A 1 81 ? 10.528 -2.212 -8.100 1.00 95.31 81 LEU A CA 1
ATOM 594 C C . LEU A 1 81 ? 10.131 -3.439 -7.262 1.00 95.31 81 LEU A C 1
ATOM 596 O O . LEU A 1 81 ? 9.699 -3.272 -6.121 1.00 95.31 81 LEU A O 1
ATOM 600 N N . ALA A 1 82 ? 10.285 -4.656 -7.792 1.00 96.31 82 ALA A N 1
ATOM 601 C CA . ALA A 1 82 ? 10.023 -5.885 -7.040 1.00 96.31 82 ALA A CA 1
ATOM 602 C C . ALA A 1 82 ? 11.010 -6.068 -5.873 1.00 96.31 82 ALA A C 1
ATOM 604 O O . ALA A 1 82 ? 10.614 -6.507 -4.791 1.00 96.31 82 ALA A O 1
ATOM 605 N N . ASP A 1 83 ? 12.278 -5.699 -6.067 1.00 95.81 83 ASP A N 1
ATOM 606 C CA . ASP A 1 83 ? 13.300 -5.692 -5.015 1.00 95.81 83 ASP A CA 1
ATOM 607 C C . ASP A 1 83 ? 12.964 -4.692 -3.910 1.00 95.81 83 ASP A C 1
ATOM 609 O O . ASP A 1 83 ? 12.971 -5.052 -2.734 1.00 95.81 83 ASP A O 1
ATOM 613 N N . LEU A 1 84 ? 12.582 -3.467 -4.279 1.00 93.81 84 LEU A N 1
ATOM 614 C CA . LEU A 1 84 ? 12.154 -2.447 -3.324 1.00 93.81 84 LEU A CA 1
ATOM 615 C C . LEU A 1 84 ? 10.931 -2.903 -2.516 1.00 93.81 84 LEU A C 1
ATOM 617 O O . LEU A 1 84 ? 10.910 -2.770 -1.292 1.00 93.81 84 LEU A O 1
ATOM 621 N N . ALA A 1 85 ? 9.925 -3.459 -3.196 1.00 94.31 85 ALA A N 1
ATOM 622 C CA . ALA A 1 85 ? 8.723 -3.991 -2.563 1.00 94.31 85 ALA A CA 1
ATOM 623 C C . ALA A 1 85 ? 9.056 -5.111 -1.566 1.00 94.31 85 ALA A C 1
ATOM 625 O O . ALA A 1 85 ? 8.562 -5.100 -0.438 1.00 94.31 85 ALA A O 1
ATOM 626 N N . GLY A 1 86 ? 9.923 -6.047 -1.967 1.00 95.25 86 GLY A N 1
ATOM 627 C CA . GLY A 1 86 ? 10.371 -7.146 -1.116 1.00 95.25 86 GLY A CA 1
ATOM 628 C C . GLY A 1 86 ? 11.165 -6.675 0.097 1.00 95.25 86 GLY A C 1
ATOM 629 O O . GLY A 1 86 ? 10.891 -7.132 1.202 1.00 95.25 86 GLY A O 1
ATOM 630 N N . ALA A 1 87 ? 12.081 -5.721 -0.082 1.00 95.06 87 ALA A N 1
ATOM 631 C CA . ALA A 1 87 ? 12.857 -5.148 1.014 1.00 95.06 87 ALA A CA 1
ATOM 632 C C . ALA A 1 87 ? 11.954 -4.454 2.044 1.00 95.06 87 ALA A C 1
ATOM 634 O O . ALA A 1 87 ? 12.048 -4.726 3.237 1.00 95.06 87 ALA A O 1
ATOM 635 N N . TRP A 1 88 ? 11.019 -3.610 1.597 1.00 95.25 88 TRP A N 1
ATOM 636 C CA . TRP A 1 88 ? 10.094 -2.936 2.512 1.00 95.25 88 TRP A CA 1
ATOM 637 C C . TRP A 1 88 ? 9.143 -3.894 3.228 1.00 95.25 88 TRP A C 1
ATOM 639 O O . TRP A 1 88 ? 8.802 -3.646 4.385 1.00 95.25 88 TRP A O 1
ATOM 649 N N . TYR A 1 89 ? 8.711 -4.969 2.568 1.00 94.62 89 TYR A N 1
ATOM 650 C CA . TYR A 1 89 ? 7.891 -5.995 3.206 1.00 94.62 89 TYR A CA 1
ATOM 651 C C . TYR A 1 89 ? 8.688 -6.794 4.246 1.00 94.62 89 TYR A C 1
ATOM 653 O O . TYR A 1 89 ? 8.223 -6.958 5.372 1.00 94.62 89 TYR A O 1
ATOM 661 N N . ALA A 1 90 ? 9.903 -7.236 3.904 1.00 95.25 90 ALA A N 1
ATOM 662 C CA . ALA A 1 90 ? 10.782 -7.984 4.805 1.00 95.25 90 ALA A CA 1
ATOM 663 C C . ALA A 1 90 ? 11.171 -7.170 6.052 1.00 95.25 90 ALA A C 1
ATOM 665 O O . ALA A 1 90 ? 11.180 -7.702 7.159 1.00 95.25 90 ALA A O 1
ATOM 666 N N . ASP A 1 91 ? 11.392 -5.865 5.887 1.00 95.12 91 ASP A N 1
ATOM 667 C CA . ASP A 1 91 ? 11.650 -4.926 6.984 1.00 95.12 91 ASP A CA 1
ATOM 668 C C . ASP A 1 91 ? 10.384 -4.562 7.788 1.00 95.12 91 ASP A C 1
ATOM 670 O O . ASP A 1 91 ? 10.439 -3.747 8.715 1.00 95.12 91 ASP A O 1
ATOM 674 N N . GLY A 1 92 ? 9.221 -5.112 7.420 1.00 94.31 92 GLY A N 1
ATOM 675 C CA . GLY A 1 92 ? 7.943 -4.856 8.077 1.00 94.31 92 GLY A CA 1
ATOM 676 C C . GLY A 1 92 ? 7.465 -3.410 7.953 1.00 94.31 92 GLY A C 1
ATOM 677 O O . GLY A 1 92 ? 6.739 -2.941 8.827 1.00 94.31 92 GLY A O 1
ATOM 678 N N . LEU A 1 93 ? 7.868 -2.681 6.906 1.00 94.62 93 LEU A N 1
ATOM 679 C CA . LEU A 1 93 ? 7.560 -1.256 6.718 1.00 94.62 93 LEU A CA 1
ATOM 680 C C . LEU A 1 93 ? 6.190 -1.018 6.088 1.00 94.62 93 LEU A C 1
ATOM 682 O O . LEU A 1 93 ? 5.575 0.025 6.317 1.00 94.62 93 LEU A O 1
ATOM 686 N N . VAL A 1 94 ? 5.709 -1.958 5.278 1.00 95.50 94 VAL A N 1
ATOM 687 C CA . VAL A 1 94 ? 4.446 -1.850 4.540 1.00 95.50 94 VAL A CA 1
ATOM 688 C C . VAL A 1 94 ? 3.753 -3.204 4.474 1.00 95.50 94 VAL A C 1
ATOM 690 O O . VAL A 1 94 ? 4.403 -4.241 4.456 1.00 95.50 94 VAL A O 1
ATOM 693 N N . ASP A 1 95 ? 2.427 -3.175 4.398 1.00 95.38 95 ASP A N 1
ATOM 694 C CA . ASP A 1 95 ? 1.581 -4.347 4.143 1.00 95.38 95 ASP A CA 1
ATOM 695 C C . ASP A 1 95 ? 1.203 -4.455 2.652 1.00 95.38 95 ASP A C 1
ATOM 697 O O . ASP A 1 95 ? 0.628 -5.446 2.215 1.00 95.38 95 ASP A O 1
ATOM 701 N N . GLY A 1 96 ? 1.514 -3.428 1.855 1.00 94.00 96 GLY A N 1
ATOM 702 C CA . GLY A 1 96 ? 1.269 -3.412 0.419 1.00 94.00 96 GLY A CA 1
ATOM 703 C C . GLY A 1 96 ? 1.768 -2.137 -0.249 1.00 94.00 96 GLY A C 1
ATOM 704 O O . GLY A 1 96 ? 2.309 -1.238 0.405 1.00 94.00 96 GLY A O 1
ATOM 705 N N . LEU A 1 97 ? 1.539 -2.044 -1.561 1.00 94.69 97 LEU A N 1
ATOM 706 C CA . LEU A 1 97 ? 1.890 -0.888 -2.386 1.00 94.69 97 LEU A CA 1
ATOM 707 C C . LEU A 1 97 ? 0.680 -0.364 -3.165 1.00 94.69 97 LEU A C 1
ATOM 709 O O . LEU A 1 97 ? -0.174 -1.123 -3.613 1.00 94.69 97 LEU A O 1
ATOM 713 N N . HIS A 1 98 ? 0.654 0.948 -3.370 1.00 94.69 98 HIS A N 1
ATOM 714 C CA . HIS A 1 98 ? -0.229 1.635 -4.300 1.00 94.69 98 HIS A CA 1
ATOM 715 C C . HIS A 1 98 ? 0.626 2.371 -5.331 1.00 94.69 98 HIS A C 1
ATOM 717 O O . HIS A 1 98 ? 1.289 3.369 -5.034 1.00 94.69 98 HIS A O 1
ATOM 723 N N . LEU A 1 99 ? 0.641 1.841 -6.549 1.00 93.38 99 LEU A N 1
ATOM 724 C CA . LEU A 1 99 ? 1.467 2.351 -7.634 1.00 93.38 99 LEU A CA 1
ATOM 725 C C . LEU A 1 99 ? 0.683 3.386 -8.435 1.00 93.38 99 LEU A C 1
ATOM 727 O O . LEU A 1 99 ? -0.478 3.173 -8.772 1.00 93.38 99 LEU A O 1
ATOM 731 N N . ARG A 1 100 ? 1.325 4.510 -8.755 1.00 92.81 100 ARG A N 1
ATOM 732 C CA . ARG A 1 100 ? 0.758 5.559 -9.612 1.00 92.81 100 ARG A CA 1
ATOM 733 C C . ARG A 1 100 ? 1.601 5.681 -10.882 1.00 92.81 100 ARG A C 1
ATOM 735 O O . ARG A 1 100 ? 2.603 6.405 -10.842 1.00 92.81 100 ARG A O 1
ATOM 742 N N . PRO A 1 101 ? 1.238 4.960 -11.958 1.00 93.88 101 PRO A N 1
ATOM 743 C CA . PRO A 1 101 ? 1.905 5.049 -13.253 1.00 93.88 101 PRO A CA 1
ATOM 744 C C . PRO A 1 101 ? 2.020 6.483 -13.761 1.00 93.88 101 PRO A C 1
ATOM 746 O O . PRO A 1 101 ? 1.122 7.301 -13.540 1.00 93.88 101 PRO A O 1
ATOM 749 N N . ARG A 1 102 ? 3.124 6.790 -14.442 1.00 94.62 102 ARG A N 1
ATOM 750 C CA . ARG A 1 102 ? 3.280 8.036 -15.201 1.00 94.62 102 ARG A CA 1
ATOM 751 C C . ARG A 1 102 ? 2.744 7.867 -16.618 1.00 94.62 102 ARG A C 1
ATOM 753 O O . ARG A 1 102 ? 2.183 8.818 -17.151 1.00 94.62 102 ARG A O 1
ATOM 760 N N . ASP A 1 103 ? 2.932 6.686 -17.190 1.00 96.75 103 ASP A N 1
ATOM 761 C CA . ASP A 1 103 ? 2.454 6.287 -18.510 1.00 96.75 103 ASP A CA 1
ATOM 762 C C . ASP A 1 103 ? 1.776 4.919 -18.352 1.00 96.75 103 ASP A C 1
ATOM 764 O O . ASP A 1 103 ? 2.474 3.906 -18.309 1.00 96.75 103 ASP A O 1
ATOM 768 N N . PRO A 1 104 ? 0.445 4.876 -18.155 1.00 95.06 104 PRO A N 1
ATOM 769 C CA . PRO A 1 104 ? -0.254 3.636 -17.841 1.00 95.06 104 PRO A CA 1
ATOM 770 C C . PRO A 1 104 ? -0.033 2.528 -18.871 1.00 95.06 104 PRO A C 1
ATOM 772 O O . PRO A 1 104 ? 0.131 1.383 -18.465 1.00 95.06 104 PRO A O 1
ATOM 775 N N . ASP A 1 105 ? 0.033 2.851 -20.163 1.00 95.62 105 ASP A N 1
ATOM 776 C CA . ASP A 1 105 ? 0.148 1.842 -21.219 1.00 95.62 105 ASP A CA 1
ATOM 777 C C . ASP A 1 105 ? 1.501 1.122 -21.147 1.00 95.62 105 ASP A C 1
ATOM 779 O O . ASP A 1 105 ? 1.563 -0.108 -21.165 1.00 95.62 105 ASP A O 1
ATOM 783 N N . ARG A 1 106 ? 2.596 1.878 -20.982 1.00 96.12 106 ARG A N 1
ATOM 784 C CA . ARG A 1 106 ? 3.941 1.294 -20.840 1.00 96.12 106 ARG A CA 1
ATOM 785 C C . ARG A 1 106 ? 4.168 0.685 -19.459 1.00 96.12 106 ARG A C 1
ATOM 787 O O . ARG A 1 106 ? 4.676 -0.431 -19.345 1.00 96.12 106 ARG A O 1
ATOM 794 N N . ASP A 1 107 ? 3.841 1.431 -18.408 1.00 96.81 107 ASP A N 1
ATOM 795 C CA . ASP A 1 107 ? 4.160 1.046 -17.035 1.00 96.81 107 ASP A CA 1
ATOM 796 C C . ASP A 1 107 ? 3.381 -0.215 -16.628 1.00 96.81 107 ASP A C 1
ATOM 798 O O . ASP A 1 107 ? 3.947 -1.080 -15.963 1.00 96.81 107 ASP A O 1
ATOM 802 N N . LEU A 1 108 ? 2.108 -0.361 -17.029 1.00 96.19 108 LEU A N 1
ATOM 803 C CA . LEU A 1 108 ? 1.316 -1.548 -16.686 1.00 96.19 108 LEU A CA 1
ATOM 804 C C . LEU A 1 108 ? 1.834 -2.812 -17.373 1.00 96.19 108 LEU A C 1
ATOM 806 O O . LEU A 1 108 ? 1.904 -3.845 -16.711 1.00 96.19 108 LEU A O 1
ATOM 810 N N . ALA A 1 109 ? 2.245 -2.734 -18.643 1.00 96.69 109 ALA A N 1
ATOM 811 C CA . ALA A 1 109 ? 2.847 -3.874 -19.336 1.00 96.69 109 ALA A CA 1
ATOM 812 C C . ALA A 1 109 ? 4.111 -4.355 -18.601 1.00 96.69 109 ALA A C 1
ATOM 814 O O . ALA A 1 109 ? 4.223 -5.521 -18.230 1.00 96.69 109 ALA A O 1
ATOM 815 N N . LEU A 1 110 ? 5.016 -3.431 -18.260 1.00 97.38 110 LEU A N 1
ATOM 816 C CA . LEU A 1 110 ? 6.239 -3.755 -17.515 1.00 97.38 110 LEU A CA 1
ATOM 817 C C . LEU A 1 110 ? 5.966 -4.263 -16.089 1.00 97.38 110 LEU A C 1
ATOM 819 O O . LEU A 1 110 ? 6.703 -5.111 -15.584 1.00 97.38 110 LEU A O 1
ATOM 823 N N . LEU A 1 111 ? 4.914 -3.777 -15.427 1.00 96.62 111 LEU A N 1
ATOM 824 C CA . LEU A 1 111 ? 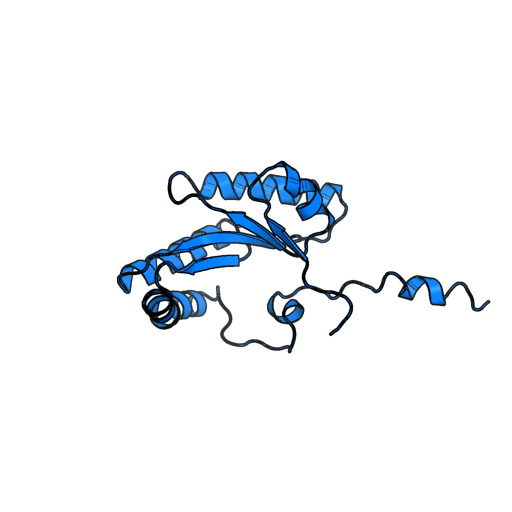4.504 -4.278 -14.114 1.00 96.62 111 LEU A CA 1
ATOM 825 C C . LEU A 1 111 ? 4.006 -5.722 -14.187 1.00 96.62 111 LEU A C 1
ATOM 827 O O . LEU A 1 111 ? 4.424 -6.542 -13.368 1.00 96.62 111 LEU A O 1
ATOM 831 N N . VAL A 1 112 ? 3.115 -6.018 -15.134 1.00 95.50 112 VAL A N 1
ATOM 832 C CA . VAL A 1 112 ? 2.489 -7.339 -15.283 1.00 95.50 112 VAL A CA 1
ATOM 833 C C . VAL A 1 112 ? 3.497 -8.375 -15.769 1.00 95.50 112 VAL A C 1
ATOM 835 O O . VAL A 1 112 ? 3.516 -9.479 -15.234 1.00 95.50 112 VAL A O 1
ATOM 838 N N . ASP A 1 113 ? 4.371 -8.008 -16.705 1.00 95.75 113 ASP A N 1
ATOM 839 C CA . ASP A 1 113 ? 5.323 -8.946 -17.309 1.00 95.75 113 ASP A CA 1
ATOM 840 C C . ASP A 1 113 ? 6.658 -9.020 -16.549 1.00 95.75 113 ASP A C 1
ATOM 842 O O . ASP A 1 113 ? 7.413 -9.979 -16.702 1.00 95.75 113 ASP A O 1
ATOM 846 N N . GLY A 1 114 ? 6.966 -8.020 -15.713 1.00 95.94 114 GLY A N 1
ATOM 847 C CA . GLY A 1 114 ? 8.235 -7.915 -14.986 1.00 95.94 114 GLY A CA 1
ATOM 848 C C . GLY A 1 114 ? 8.092 -8.003 -13.467 1.00 95.94 114 GLY A C 1
ATOM 849 O O . GLY A 1 114 ? 8.616 -8.920 -12.837 1.00 95.94 114 GLY A O 1
ATOM 850 N N . THR A 1 115 ? 7.394 -7.051 -12.846 1.00 96.69 115 THR A N 1
ATOM 851 C CA . THR A 1 115 ? 7.323 -6.952 -11.375 1.00 96.69 115 THR A CA 1
ATOM 852 C C . THR A 1 115 ? 6.478 -8.070 -10.756 1.00 96.69 115 THR A C 1
ATOM 854 O O . THR A 1 115 ? 6.891 -8.690 -9.774 1.00 96.69 115 THR A O 1
ATOM 857 N N . VAL A 1 116 ? 5.295 -8.336 -11.314 1.00 96.25 116 VAL A N 1
ATOM 858 C CA . VAL A 1 116 ? 4.325 -9.309 -10.783 1.00 96.25 116 VAL A CA 1
ATOM 859 C C . VAL A 1 116 ? 4.902 -10.732 -10.714 1.00 96.25 116 VAL A C 1
ATOM 861 O O . VAL A 1 116 ? 4.834 -11.317 -9.629 1.00 96.25 116 VAL A O 1
ATOM 864 N N . PRO A 1 117 ? 5.530 -11.288 -11.772 1.00 96.62 117 PRO A N 1
ATOM 865 C CA . PRO A 1 117 ? 6.078 -12.642 -11.736 1.00 96.62 117 PRO A CA 1
ATOM 866 C C . PRO A 1 117 ? 7.196 -12.790 -10.704 1.00 96.62 117 PRO A C 1
ATOM 868 O O . PRO A 1 117 ? 7.249 -13.789 -9.989 1.00 96.62 117 PRO A O 1
ATOM 871 N N . VAL A 1 118 ? 8.054 -11.772 -10.561 1.00 96.44 118 VAL A N 1
ATOM 872 C CA . VAL A 1 118 ? 9.128 -11.768 -9.556 1.00 96.44 118 VAL A CA 1
ATOM 873 C C . VAL A 1 118 ? 8.548 -11.796 -8.140 1.00 96.44 118 VAL A C 1
ATOM 875 O O . VAL A 1 118 ? 9.005 -12.574 -7.301 1.00 96.44 118 VAL A O 1
ATOM 878 N N . LEU A 1 119 ? 7.515 -10.995 -7.862 1.00 96.62 119 LEU A N 1
ATOM 879 C CA . LEU A 1 119 ? 6.858 -10.991 -6.551 1.00 96.62 119 LEU A CA 1
ATOM 880 C C . LEU A 1 119 ? 6.111 -12.298 -6.262 1.00 96.62 119 LEU A C 1
ATOM 882 O O . LEU A 1 119 ? 6.155 -12.781 -5.130 1.00 96.62 119 LEU A O 1
ATOM 886 N N . GLN A 1 120 ? 5.464 -12.894 -7.265 1.00 96.19 120 GLN A N 1
ATOM 887 C CA . GLN A 1 120 ? 4.808 -14.197 -7.129 1.00 96.19 120 GLN A CA 1
ATOM 888 C C . GLN A 1 120 ? 5.820 -15.315 -6.868 1.00 96.19 120 GLN A C 1
ATOM 890 O O . GLN A 1 120 ? 5.617 -16.117 -5.960 1.00 96.19 120 GLN A O 1
ATOM 895 N N . HIS A 1 121 ? 6.943 -15.332 -7.594 1.00 95.88 121 HIS A N 1
ATOM 896 C CA . HIS A 1 121 ? 8.019 -16.302 -7.382 1.00 95.88 121 HIS A CA 1
ATOM 897 C C . HIS A 1 121 ? 8.597 -16.225 -5.960 1.00 95.88 121 HIS A C 1
ATOM 899 O O . HIS A 1 121 ? 8.928 -17.246 -5.364 1.00 95.88 121 HIS A O 1
ATOM 905 N N . ARG A 1 122 ? 8.657 -15.019 -5.385 1.00 95.31 122 ARG A N 1
ATOM 906 C CA . ARG A 1 122 ? 9.094 -14.776 -4.000 1.00 95.31 122 ARG A CA 1
ATOM 907 C C . ARG A 1 122 ? 8.015 -15.050 -2.946 1.00 95.31 122 ARG A C 1
ATOM 909 O O . ARG A 1 122 ? 8.274 -14.857 -1.763 1.00 95.31 122 ARG A O 1
ATOM 916 N N . GLY A 1 123 ? 6.803 -15.441 -3.345 1.00 94.31 123 GLY A N 1
ATOM 917 C CA . GLY A 1 123 ? 5.674 -15.641 -2.430 1.00 94.31 123 GLY A CA 1
ATOM 918 C C . GLY A 1 123 ? 5.129 -14.350 -1.805 1.00 94.31 123 GLY A C 1
ATOM 919 O O . GLY A 1 123 ? 4.359 -14.411 -0.851 1.00 94.31 123 GLY A O 1
ATOM 920 N N . LEU A 1 124 ? 5.510 -13.182 -2.332 1.00 94.19 124 LEU A N 1
ATOM 921 C CA . LEU A 1 124 ? 5.075 -11.866 -1.847 1.00 94.19 124 LEU A CA 1
ATOM 922 C C . LEU A 1 124 ? 3.757 -11.411 -2.478 1.00 94.19 124 LEU A C 1
ATOM 924 O O . LEU A 1 124 ? 3.089 -10.518 -1.959 1.00 94.19 124 LEU A O 1
ATOM 928 N N . LEU A 1 125 ? 3.382 -12.010 -3.607 1.00 93.75 125 LEU A N 1
ATOM 929 C CA . LEU A 1 125 ? 2.136 -11.728 -4.300 1.00 93.75 125 LEU A CA 1
ATOM 930 C C . LEU A 1 125 ? 1.404 -13.029 -4.607 1.00 93.75 125 LEU A C 1
ATOM 932 O O . LEU A 1 125 ? 1.995 -14.037 -4.987 1.00 93.75 125 LEU A O 1
ATOM 936 N N . ARG A 1 126 ? 0.086 -12.997 -4.445 1.00 91.44 126 ARG A N 1
ATOM 937 C CA . ARG A 1 126 ? -0.775 -14.147 -4.707 1.00 91.44 126 ARG A CA 1
ATOM 938 C C . ARG A 1 126 ? -0.958 -14.356 -6.211 1.00 91.44 126 ARG A C 1
ATOM 940 O O . ARG A 1 126 ? -1.019 -13.401 -6.981 1.00 91.44 126 ARG A O 1
ATOM 947 N N . SER A 1 127 ? -1.109 -15.614 -6.610 1.00 90.19 127 SER A N 1
ATOM 948 C CA . SER A 1 127 ? -1.499 -16.011 -7.970 1.00 90.19 127 SER A CA 1
ATOM 949 C C . SER A 1 127 ? -3.010 -16.204 -8.128 1.00 90.19 127 SER A C 1
ATOM 951 O O . SER A 1 127 ? -3.515 -16.209 -9.245 1.00 90.19 127 SER A O 1
ATOM 953 N N . PHE A 1 128 ? -3.746 -16.338 -7.017 1.00 88.06 128 PHE A N 1
ATOM 954 C CA . PHE A 1 128 ? -5.186 -16.580 -7.017 1.00 88.06 128 PHE A CA 1
ATOM 955 C C . PHE A 1 128 ? -5.936 -15.713 -5.993 1.00 88.06 128 PHE A C 1
ATOM 957 O O . PHE A 1 128 ? -5.474 -15.467 -4.867 1.00 88.06 128 PHE A O 1
ATOM 964 N N . TYR A 1 129 ? -7.131 -15.267 -6.388 1.00 86.25 129 TYR A N 1
ATOM 965 C CA . TYR A 1 129 ? -7.975 -14.366 -5.612 1.00 86.25 129 TYR A CA 1
ATOM 966 C C . TYR A 1 129 ? -9.344 -14.971 -5.281 1.00 86.25 129 TYR A C 1
ATOM 968 O O . TYR A 1 129 ? -10.305 -14.688 -5.990 1.00 86.25 129 TYR A O 1
ATOM 976 N N . PRO A 1 130 ? -9.464 -15.785 -4.206 1.00 81.12 130 PRO A N 1
ATOM 977 C CA . PRO A 1 130 ? -10.768 -16.236 -3.748 1.00 81.12 130 PRO A CA 1
ATOM 978 C C . PRO A 1 130 ? -11.563 -15.073 -3.143 1.00 81.12 130 PRO A C 1
ATOM 980 O O . PRO A 1 130 ? -10.992 -14.131 -2.587 1.00 81.12 130 PRO A O 1
ATOM 983 N N . GLY A 1 131 ? -12.888 -15.176 -3.225 1.00 85.56 131 GLY A N 1
ATOM 984 C CA . GLY A 1 131 ? -13.816 -14.143 -2.768 1.00 85.56 131 GLY A CA 1
ATOM 985 C C . GLY A 1 131 ? -14.233 -13.175 -3.877 1.00 85.56 131 GLY A C 1
ATOM 986 O O . GLY A 1 131 ? -13.568 -13.035 -4.904 1.00 85.56 131 GLY A O 1
ATOM 987 N N . GLY A 1 132 ? -15.367 -12.515 -3.660 1.00 88.31 132 GLY A N 1
ATOM 988 C CA . GLY A 1 132 ? -15.977 -11.565 -4.594 1.00 88.31 132 GLY A CA 1
ATOM 989 C C . GLY A 1 132 ? -15.910 -10.111 -4.125 1.00 88.31 132 GLY A C 1
ATOM 990 O O . GLY A 1 132 ? -16.495 -9.237 -4.762 1.00 88.31 132 GLY A O 1
ATOM 991 N N . THR A 1 133 ? -15.257 -9.833 -2.993 1.00 89.44 133 THR A N 1
ATOM 992 C CA . THR A 1 133 ? -15.215 -8.498 -2.390 1.00 89.44 133 THR A CA 1
ATOM 993 C C . THR A 1 133 ? -13.793 -8.006 -2.143 1.00 89.44 133 THR A C 1
ATOM 995 O O . THR A 1 133 ? -12.893 -8.767 -1.797 1.00 89.44 133 THR A O 1
ATOM 998 N N . LEU A 1 134 ? -13.609 -6.684 -2.215 1.00 90.00 134 LEU A N 1
ATOM 999 C CA . LEU A 1 134 ? -12.329 -6.042 -1.900 1.00 90.00 134 LEU A CA 1
ATOM 1000 C C . LEU A 1 134 ? -11.842 -6.365 -0.476 1.00 90.00 134 LEU A C 1
ATOM 1002 O O . LEU A 1 134 ? -10.645 -6.506 -0.251 1.00 90.00 134 LEU A O 1
ATOM 1006 N N . ARG A 1 135 ? -12.762 -6.519 0.488 1.00 90.75 135 ARG A N 1
ATOM 1007 C CA . ARG A 1 135 ? -12.416 -6.925 1.860 1.00 90.75 135 ARG A CA 1
ATOM 1008 C C . ARG A 1 135 ? -11.784 -8.314 1.898 1.00 90.75 135 ARG A C 1
ATOM 1010 O O . ARG A 1 135 ? -10.772 -8.475 2.566 1.00 90.75 135 ARG A O 1
ATOM 1017 N N . GLU A 1 136 ? -12.337 -9.281 1.169 1.00 89.31 136 GLU A N 1
ATOM 1018 C CA . GLU A 1 136 ? -11.766 -10.633 1.071 1.00 89.31 136 GLU A CA 1
ATOM 1019 C C . GLU A 1 136 ? -10.399 -10.607 0.382 1.00 89.31 136 GLU A C 1
ATOM 1021 O O . GLU A 1 136 ? -9.460 -11.249 0.846 1.00 89.31 136 GLU A O 1
ATOM 1026 N N . HIS A 1 137 ? -10.246 -9.811 -0.681 1.00 90.69 137 HIS A N 1
ATOM 1027 C CA . HIS A 1 137 ? -8.964 -9.689 -1.382 1.00 90.69 137 HIS A CA 1
ATOM 1028 C C . HIS A 1 137 ? -7.870 -9.061 -0.512 1.00 90.69 137 HIS A C 1
ATOM 1030 O O . HIS A 1 137 ? -6.718 -9.477 -0.624 1.00 90.69 137 HIS A O 1
ATOM 1036 N N . LEU A 1 138 ? -8.235 -8.137 0.382 1.00 89.50 138 LEU A N 1
ATOM 1037 C CA . LEU A 1 138 ? -7.351 -7.515 1.375 1.00 89.50 138 LEU A CA 1
ATOM 1038 C C . LEU A 1 138 ? -7.247 -8.299 2.698 1.00 89.50 138 LEU A C 1
ATOM 1040 O O . LEU A 1 138 ? -6.643 -7.799 3.644 1.00 89.50 138 LEU A O 1
ATOM 1044 N N . CYS A 1 139 ? -7.843 -9.493 2.794 1.00 87.81 139 CYS A N 1
ATOM 1045 C CA . CYS A 1 139 ? -7.878 -10.308 4.016 1.00 87.81 139 CYS A CA 1
ATOM 1046 C C . CYS A 1 139 ? -8.438 -9.563 5.250 1.00 87.81 139 CYS A C 1
ATOM 1048 O O . CYS A 1 139 ? -8.030 -9.809 6.384 1.00 87.81 139 CYS A O 1
ATOM 1050 N N . LEU A 1 140 ? -9.385 -8.644 5.043 1.00 87.19 140 LEU A N 1
ATOM 1051 C CA . LEU A 1 140 ? -10.001 -7.845 6.101 1.00 87.19 140 LEU A CA 1
ATOM 1052 C C . LEU A 1 140 ? -11.234 -8.547 6.681 1.00 87.19 140 LEU A C 1
ATOM 1054 O O . LEU A 1 140 ? -12.245 -8.719 5.993 1.00 87.19 140 LEU A O 1
ATOM 1058 N N . SER A 1 141 ? -11.201 -8.848 7.982 1.00 80.56 141 SER A N 1
ATOM 1059 C CA . SER A 1 141 ? -12.350 -9.388 8.719 1.00 80.56 141 SER A CA 1
ATOM 1060 C C . SER A 1 141 ? -13.573 -8.486 8.594 1.00 80.56 141 SER A C 1
ATOM 1062 O O . SER A 1 141 ? -13.488 -7.266 8.769 1.00 80.56 141 SER A O 1
ATOM 1064 N N . ARG A 1 142 ? -14.741 -9.079 8.321 1.00 72.06 142 ARG A N 1
ATOM 1065 C CA . ARG A 1 142 ? -16.004 -8.335 8.275 1.00 72.06 142 ARG A CA 1
ATOM 1066 C C . ARG A 1 142 ? -16.295 -7.753 9.666 1.00 72.06 142 ARG A C 1
ATOM 1068 O O . ARG A 1 142 ? -16.277 -8.512 10.634 1.00 72.06 142 ARG A O 1
ATOM 1075 N N . PRO A 1 143 ? -16.578 -6.445 9.800 1.00 69.00 143 PRO A N 1
ATOM 1076 C CA . PRO A 1 143 ? -16.840 -5.863 11.106 1.00 69.00 143 PRO A CA 1
ATOM 1077 C C . PRO A 1 143 ? -18.148 -6.440 11.640 1.00 69.00 143 PRO A C 1
ATOM 1079 O O . PRO A 1 143 ? -19.112 -6.590 10.882 1.00 69.00 143 PRO A O 1
ATOM 1082 N N . ALA A 1 144 ? -18.200 -6.740 12.937 1.00 65.69 144 ALA A N 1
ATOM 1083 C CA . ALA A 1 144 ? -19.459 -7.093 13.574 1.00 65.69 144 ALA A CA 1
ATOM 1084 C C . ALA A 1 144 ? -20.453 -5.934 13.400 1.00 65.69 144 ALA A C 1
ATOM 1086 O O . ALA A 1 144 ? -20.113 -4.761 13.588 1.00 65.69 144 ALA A O 1
ATOM 1087 N N . ASN A 1 145 ? -21.689 -6.252 13.015 1.00 67.81 145 ASN A N 1
ATOM 1088 C CA . ASN A 1 145 ? -22.727 -5.241 12.889 1.00 67.81 145 ASN A CA 1
ATOM 1089 C C . ASN A 1 145 ? -23.003 -4.640 14.279 1.00 67.81 145 ASN A C 1
ATOM 1091 O O . ASN A 1 145 ? -23.436 -5.347 15.188 1.00 67.81 145 ASN A O 1
ATOM 1095 N N . ARG A 1 146 ? -22.784 -3.328 14.434 1.00 66.12 146 ARG A N 1
ATOM 1096 C CA . ARG A 1 146 ? -22.998 -2.597 15.696 1.00 66.12 146 ARG A CA 1
ATOM 1097 C C . ARG A 1 146 ? -24.439 -2.688 16.216 1.00 66.12 146 ARG A C 1
ATOM 1099 O O . ARG A 1 146 ? -24.654 -2.596 17.416 1.00 66.12 146 ARG A O 1
ATOM 1106 N N . TYR A 1 147 ? -25.403 -2.931 15.327 1.00 66.75 147 TYR A N 1
ATOM 1107 C CA . TYR A 1 147 ? -26.817 -3.111 15.662 1.00 66.75 147 TYR A CA 1
ATOM 1108 C C . TYR A 1 147 ? -27.196 -4.572 15.945 1.00 66.75 147 TYR A C 1
ATOM 1110 O O . TYR A 1 147 ? -28.294 -4.831 16.426 1.00 66.75 147 TYR A O 1
ATOM 1118 N N . ALA A 1 148 ? -26.315 -5.547 15.681 1.00 61.66 148 ALA A N 1
ATOM 1119 C CA . ALA A 1 148 ? -26.617 -6.954 15.957 1.00 61.66 148 ALA A CA 1
ATOM 1120 C C . ALA A 1 148 ? -26.710 -7.253 17.461 1.00 61.66 148 ALA A C 1
ATOM 1122 O O . ALA A 1 148 ? -27.490 -8.117 17.844 1.00 61.66 148 ALA A O 1
ATOM 1123 N N . ARG A 1 149 ? -25.976 -6.507 18.303 1.00 58.91 149 ARG A N 1
ATOM 1124 C CA . ARG A 1 149 ? -26.042 -6.618 19.771 1.00 58.91 149 ARG A CA 1
ATOM 1125 C C . ARG A 1 149 ? -27.368 -6.123 20.362 1.00 58.91 149 ARG A C 1
ATOM 1127 O O . ARG A 1 149 ? -27.807 -6.668 21.362 1.00 58.91 149 ARG A O 1
ATOM 1134 N N . ALA A 1 150 ? -28.029 -5.156 19.724 1.00 57.66 150 ALA A N 1
ATOM 1135 C CA . ALA A 1 150 ? -29.233 -4.519 20.262 1.00 57.66 150 ALA A CA 1
ATOM 1136 C C . ALA A 1 150 ? -30.518 -5.365 20.132 1.00 57.66 150 ALA A C 1
ATOM 1138 O O . ALA A 1 150 ? -31.522 -5.034 20.748 1.00 57.66 150 ALA A O 1
ATOM 1139 N N . ARG A 1 151 ? -30.521 -6.452 19.342 1.00 53.78 151 ARG A N 1
ATOM 1140 C CA . ARG A 1 151 ? -31.722 -7.301 19.176 1.00 53.78 151 ARG A CA 1
ATOM 1141 C C . ARG A 1 151 ? -31.919 -8.348 20.272 1.00 53.78 151 ARG A C 1
ATOM 1143 O O . ARG A 1 151 ? -32.991 -8.935 20.326 1.00 53.78 151 ARG A O 1
ATOM 1150 N N . THR A 1 152 ? -30.911 -8.610 21.098 1.00 55.47 152 THR A N 1
ATOM 1151 C CA . THR A 1 152 ? -30.982 -9.642 22.148 1.00 55.47 152 THR A CA 1
ATOM 1152 C C . THR A 1 152 ? -31.496 -9.115 23.486 1.00 55.47 152 THR A C 1
ATOM 1154 O O . THR A 1 152 ? -31.975 -9.911 24.280 1.00 55.47 152 THR A O 1
ATOM 1157 N N . ASP A 1 153 ? -31.490 -7.795 23.698 1.00 53.81 153 ASP A N 1
ATOM 1158 C CA . ASP A 1 153 ? -31.872 -7.177 24.981 1.00 53.81 153 ASP A CA 1
ATOM 1159 C C . ASP A 1 153 ? -33.324 -6.651 24.997 1.00 53.81 153 ASP A C 1
ATOM 1161 O O . ASP A 1 153 ? -33.746 -6.011 25.953 1.00 53.81 153 ASP A O 1
ATOM 1165 N N . GLY A 1 154 ? -34.099 -6.900 23.932 1.00 49.84 154 GLY A N 1
ATOM 1166 C CA . GLY A 1 154 ? -35.503 -6.475 23.796 1.00 49.84 154 GLY A CA 1
ATOM 1167 C C . GLY A 1 154 ? -36.516 -7.623 23.727 1.00 49.84 154 GLY A C 1
ATOM 1168 O O . GLY A 1 154 ? -37.663 -7.395 23.351 1.00 49.84 154 GLY A O 1
ATOM 1169 N N . ALA A 1 155 ? -36.090 -8.852 24.023 1.00 48.41 155 ALA A N 1
ATOM 1170 C CA . ALA A 1 155 ? -36.929 -10.048 24.032 1.00 48.41 155 ALA A CA 1
ATOM 1171 C C . ALA A 1 155 ? -36.728 -10.826 25.345 1.00 48.41 155 ALA A C 1
ATOM 1173 O O . ALA A 1 155 ? -36.201 -11.937 25.336 1.00 48.41 155 ALA A O 1
ATOM 1174 N N . ALA A 1 156 ? -37.096 -10.210 26.468 1.00 36.97 156 ALA A N 1
ATOM 1175 C CA . ALA A 1 156 ? -37.264 -10.858 27.768 1.00 36.97 156 ALA A CA 1
ATOM 1176 C C . ALA A 1 156 ? -38.329 -10.104 28.570 1.00 36.97 156 ALA A C 1
ATOM 1178 O O . ALA A 1 156 ? -38.272 -8.853 28.565 1.00 36.97 156 ALA A O 1
#

InterPro domains:
  IPR036661 Luciferase-like domain superfamily [G3DSA:3.20.20.30] (1-156)
  IPR036661 Luciferase-like domain superfamily [SSF51679] (1-143)
  IPR051260 Diverse substrate monooxygenases [PTHR30011] (75-148)

Sequence (156 aa):
PQGHPVTVVDATHPLPRAVAAAHADLAFLRVPRRGDGTRVLRAARDDLRRRARDAGRGEGLPLVVASLPVALHAVADAVALADLAGAWYADGLVDGLHLRPRDPDRDLALLVDGTVPVLQHRGLLRSFYPGGTLREHLCLSRPANRYARARTDGAA

pLDDT: mean 88.2, std 12.81, range [36.97, 97.38]

Nearest PDB structures (foldseek):
  5tlc-assembly1_C  TM=8.244E-01  e=1.915E-07  Bacillus subtilis
  5tlc-assembly1_D  TM=8.256E-01  e=2.179E-07  Bacillus subtilis
  5tlc-assembly1_A  TM=8.325E-01  e=2.705E-06  Bacillus subtilis
  5tlc-assembly1_B  TM=8.114E-01  e=1.721E-06  Bacillus subtilis
  7k15-assembly1_A  TM=2.933E-01  e=7.463E-01  Homo sapiens

Foldseek 3Di:
DPDDDQFEEAPQDPPCLLVQLQPHLEYEHEQDPDDDSLVSLQVSVVSSQVSNVVNVHDPCPNFYEYEYEDEDDDLVSLQVVLVVQVVCVVVVSGPYYHYHYPDCVVVVVSNVVRNQVSCVVVVNDDPDQPDDDPCSNSVHDDDDDPCVVVVVVPPD

Secondary structure (DSSP, 8-state):
-TT-PPPEEE-SSSTTHHHHHHH-SEEEEEPPSSS-HHHHHHHHHHHHHHHHHHTTPPTTPSEEEEEEEE---SHHHHHHHHHHHHHHHHTT--SEEEEEESSHHHHHHHIIIIIHHHHHHTTSS-S---SSSHHHHTTPPPPPPTTTGGGSSS--